Protein AF-A0A5N8HKQ7-F1 (afdb_monomer)

Structure (mmCIF, N/CA/C/O backbone):
data_AF-A0A5N8HKQ7-F1
#
_entry.id   AF-A0A5N8HKQ7-F1
#
loop_
_atom_site.group_PDB
_atom_site.id
_atom_site.type_symbol
_atom_site.label_atom_id
_atom_site.label_alt_id
_atom_site.label_comp_id
_atom_site.label_asym_id
_atom_site.label_entity_id
_atom_site.label_seq_id
_atom_site.pdbx_PDB_ins_code
_atom_site.Cartn_x
_atom_site.Cartn_y
_atom_site.Cartn_z
_atom_site.occupancy
_atom_site.B_iso_or_equiv
_atom_site.auth_seq_id
_atom_site.auth_comp_id
_atom_site.auth_asym_id
_atom_site.auth_atom_id
_atom_site.pdbx_PDB_model_num
ATOM 1 N N . VAL A 1 1 ? 2.320 1.995 11.221 1.00 97.06 1 VAL A N 1
ATOM 2 C CA . VAL A 1 1 ? 2.030 2.831 12.408 1.00 97.06 1 VAL A CA 1
ATOM 3 C C . VAL A 1 1 ? 0.993 2.109 13.255 1.00 97.06 1 VAL A C 1
ATOM 5 O O . VAL A 1 1 ? -0.083 1.835 12.749 1.00 97.06 1 VAL A O 1
ATOM 8 N N . SER A 1 2 ? 1.321 1.709 14.489 1.00 97.25 2 SER A N 1
ATOM 9 C CA . SER A 1 2 ? 0.411 0.910 15.336 1.00 97.25 2 SER A CA 1
ATOM 10 C C . SER A 1 2 ? -0.727 1.721 15.958 1.00 97.25 2 SER A C 1
ATOM 12 O O . SER A 1 2 ? -1.784 1.163 16.218 1.00 97.25 2 SER A O 1
ATOM 14 N N . ARG A 1 3 ? -0.508 3.020 16.187 1.00 98.12 3 ARG A N 1
ATOM 15 C CA . ARG A 1 3 ? -1.499 3.972 16.694 1.00 98.12 3 ARG A CA 1
ATOM 16 C C . ARG A 1 3 ? -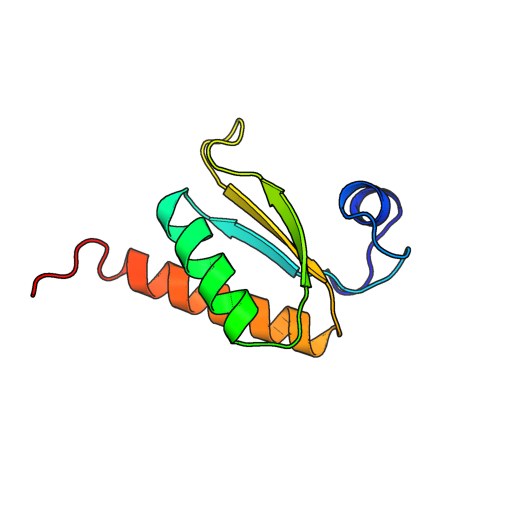1.206 5.343 16.094 1.00 98.12 3 ARG A C 1
ATOM 18 O O . ARG A 1 3 ? -0.149 5.909 16.375 1.00 98.12 3 ARG A O 1
ATOM 25 N N . THR A 1 4 ? -2.069 5.851 15.222 1.00 98.31 4 THR A N 1
ATOM 26 C CA . THR A 1 4 ? -1.861 7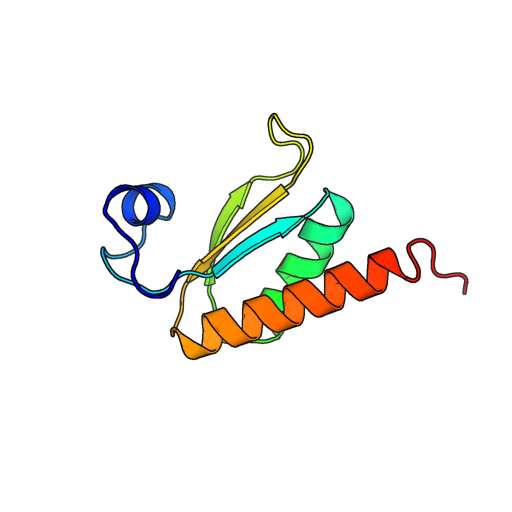.154 14.573 1.00 98.31 4 THR A CA 1
ATOM 27 C C . THR A 1 4 ? -2.044 8.328 15.541 1.00 98.31 4 THR A C 1
ATOM 29 O O . THR A 1 4 ? -2.860 8.294 16.459 1.00 98.31 4 THR A O 1
ATOM 32 N N . GLY A 1 5 ? -1.262 9.391 15.333 1.00 98.38 5 GLY A N 1
ATOM 33 C CA . GLY A 1 5 ? -1.483 10.696 15.963 1.00 98.38 5 GLY A CA 1
ATOM 34 C C . GLY A 1 5 ? -2.454 11.561 15.155 1.00 98.38 5 GLY A C 1
ATOM 35 O O . GLY A 1 5 ? -2.947 11.139 14.105 1.00 98.38 5 GLY A O 1
ATOM 36 N N . SER A 1 6 ? -2.695 12.793 15.607 1.00 97.88 6 SER A N 1
ATOM 37 C CA . SER A 1 6 ? -3.638 13.724 14.964 1.00 97.88 6 SER A CA 1
ATOM 38 C C . SER A 1 6 ? -3.324 13.966 13.487 1.00 97.88 6 SER A C 1
ATOM 40 O O . SER A 1 6 ? -4.227 13.884 12.666 1.00 97.88 6 SER A O 1
ATOM 42 N N . TYR A 1 7 ? -2.049 14.161 13.142 1.00 98.19 7 TYR A N 1
ATOM 43 C CA . TYR A 1 7 ? -1.617 14.472 11.777 1.00 98.19 7 TYR A CA 1
ATOM 44 C C . TYR A 1 7 ? -1.914 13.363 10.752 1.00 98.19 7 TYR A C 1
ATOM 46 O O . TYR A 1 7 ? -2.490 13.612 9.693 1.00 98.19 7 TYR A O 1
ATOM 54 N N . LEU A 1 8 ? -1.533 12.118 11.055 1.00 97.19 8 LEU A N 1
ATOM 55 C CA . LEU A 1 8 ? -1.761 11.006 10.126 1.00 97.19 8 LEU A CA 1
ATOM 56 C C . LEU A 1 8 ? -3.241 10.640 10.052 1.00 97.19 8 LEU A C 1
ATOM 58 O O . LEU A 1 8 ? -3.733 10.344 8.971 1.00 97.19 8 LEU A O 1
ATOM 62 N N . SER A 1 9 ? -3.954 10.727 11.177 1.00 97.12 9 SER A N 1
ATOM 63 C CA . SER A 1 9 ? -5.392 10.446 11.213 1.00 97.12 9 SER A CA 1
ATOM 64 C C . SER A 1 9 ? -6.177 11.451 10.370 1.00 97.12 9 SER A C 1
ATOM 66 O O . SER A 1 9 ? -7.025 11.046 9.582 1.00 97.12 9 SER A O 1
ATOM 68 N N . SER A 1 10 ? -5.843 12.748 10.455 1.00 97.12 10 SER A N 1
ATOM 69 C CA . SER A 1 10 ? -6.468 13.780 9.619 1.00 97.12 10 SER A CA 1
ATOM 70 C C . SER A 1 10 ? -6.132 13.620 8.141 1.00 97.12 10 SER A C 1
ATOM 72 O O . SER A 1 10 ? -7.002 13.807 7.301 1.00 97.12 10 SER A O 1
ATOM 74 N N . THR A 1 11 ? -4.884 13.263 7.822 1.00 94.19 11 THR A N 1
ATOM 75 C CA . THR A 1 11 ? -4.446 13.079 6.428 1.00 94.19 11 THR A CA 1
ATOM 76 C C . THR A 1 11 ? -5.130 11.874 5.787 1.00 94.19 11 THR A C 1
ATOM 78 O O . THR A 1 11 ? -5.555 11.948 4.641 1.00 94.19 11 THR A O 1
ATOM 81 N N . ALA A 1 12 ? -5.256 10.777 6.536 1.00 94.56 12 ALA A N 1
ATOM 82 C CA . ALA A 1 12 ? -5.840 9.533 6.058 1.00 94.56 12 ALA A CA 1
ATOM 83 C C . ALA A 1 12 ? -7.373 9.480 6.165 1.00 94.56 12 ALA A C 1
ATOM 85 O O . ALA A 1 12 ? -7.977 8.536 5.670 1.00 94.56 12 ALA A O 1
ATOM 86 N N . GLY A 1 13 ? -8.013 10.446 6.833 1.00 96.00 13 GLY A N 1
ATOM 87 C CA . GLY A 1 13 ? -9.458 10.409 7.081 1.00 96.00 13 GLY A CA 1
ATOM 88 C C . GLY A 1 13 ? -9.902 9.232 7.962 1.00 96.00 13 GLY A C 1
ATOM 89 O O . GLY A 1 13 ? -11.017 8.743 7.800 1.00 96.00 13 GLY A O 1
ATOM 90 N N . ILE A 1 14 ? -9.038 8.765 8.872 1.00 96.62 14 ILE A N 1
ATOM 91 C CA . ILE A 1 14 ? -9.302 7.637 9.787 1.00 96.62 14 ILE A CA 1
ATOM 92 C C . ILE A 1 14 ? -9.428 8.107 11.239 1.00 96.62 14 ILE A C 1
ATOM 94 O O . ILE A 1 14 ? -9.072 9.242 11.573 1.00 96.62 14 ILE A O 1
ATOM 98 N N . THR A 1 15 ? -9.911 7.234 12.126 1.00 97.62 15 THR A N 1
ATOM 99 C CA . THR A 1 15 ? -10.081 7.583 13.540 1.00 97.62 15 THR A CA 1
ATOM 100 C C . THR A 1 15 ? -8.725 7.789 14.207 1.00 97.62 15 THR A C 1
ATOM 102 O O . THR A 1 15 ? -7.752 7.078 13.947 1.00 97.62 15 THR A O 1
ATOM 105 N N . LEU A 1 16 ? -8.655 8.780 15.101 1.00 98.06 16 LEU A N 1
ATOM 106 C CA . LEU A 1 16 ? -7.453 9.036 15.882 1.00 98.06 16 LEU A CA 1
ATOM 107 C C . LEU A 1 16 ? -7.063 7.802 16.699 1.00 98.06 16 LEU A C 1
ATOM 109 O O . LEU A 1 16 ? -7.791 7.382 17.598 1.00 98.06 16 LEU A O 1
ATOM 113 N N . GLY A 1 17 ? -5.866 7.285 16.436 1.00 97.62 17 GLY A N 1
ATOM 114 C CA . GLY A 1 17 ? -5.330 6.116 17.117 1.00 97.62 17 GLY A CA 1
ATOM 115 C C . GLY A 1 17 ? -5.596 4.791 16.408 1.00 97.62 17 GLY A C 1
ATOM 116 O O . GLY A 1 17 ? -5.144 3.766 16.920 1.00 97.62 17 GLY A O 1
ATOM 117 N N . ASP A 1 18 ? -6.247 4.789 15.246 1.00 97.88 18 ASP A N 1
ATOM 118 C CA . ASP A 1 18 ? -6.347 3.584 14.426 1.00 97.88 18 ASP A CA 1
ATOM 119 C C . ASP A 1 18 ? -4.954 3.135 13.930 1.00 97.88 18 ASP A C 1
ATOM 121 O O . ASP A 1 18 ? -4.049 3.958 13.727 1.00 97.88 18 ASP A O 1
ATOM 125 N N . PRO A 1 19 ? -4.728 1.824 13.742 1.00 98.44 19 PRO A N 1
ATOM 126 C CA . PRO A 1 19 ? -3.545 1.326 13.057 1.00 98.44 19 PRO A CA 1
ATOM 127 C C . PRO A 1 19 ? -3.563 1.699 11.572 1.00 98.44 19 PRO A C 1
ATOM 129 O O . PRO A 1 19 ? -4.611 1.764 10.941 1.00 98.44 19 PRO A O 1
ATOM 132 N N . MET A 1 20 ? -2.381 1.894 10.991 1.00 98.50 20 MET A N 1
ATOM 133 C CA . MET A 1 20 ? -2.241 2.240 9.577 1.00 98.50 20 MET A CA 1
ATOM 134 C C . MET A 1 20 ? -0.934 1.684 9.003 1.00 98.50 20 MET A C 1
ATOM 136 O O . MET A 1 20 ? 0.137 1.848 9.603 1.00 98.50 20 MET A O 1
ATOM 140 N N . ALA A 1 21 ? -0.983 1.065 7.827 1.00 98.75 21 ALA A N 1
ATOM 141 C CA . ALA A 1 21 ? 0.191 0.757 7.018 1.00 98.75 21 ALA A CA 1
ATOM 142 C C . ALA A 1 21 ? 0.564 1.977 6.163 1.00 98.75 21 ALA A C 1
ATOM 144 O O . ALA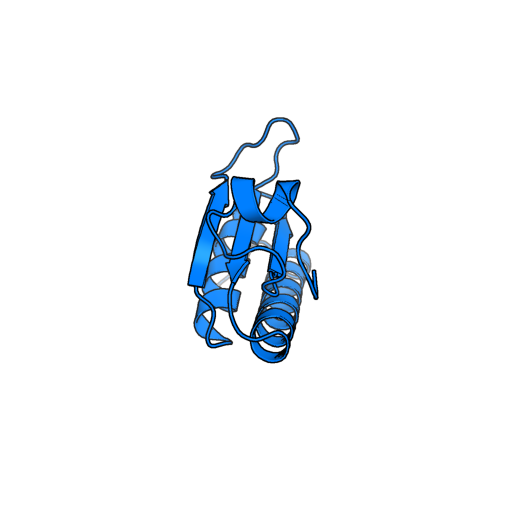 A 1 21 ? -0.285 2.545 5.483 1.00 98.75 21 ALA A O 1
ATOM 145 N N . TYR A 1 22 ? 1.835 2.374 6.209 1.00 98.62 22 TYR A N 1
ATOM 146 C CA . TYR A 1 22 ? 2.388 3.473 5.416 1.00 98.62 22 TYR A CA 1
ATOM 147 C C . TYR A 1 22 ? 3.336 2.846 4.394 1.00 98.62 22 TYR A C 1
ATOM 149 O O . TYR A 1 22 ? 4.395 2.348 4.780 1.00 98.62 22 TYR A O 1
ATOM 157 N N . LEU A 1 23 ? 2.939 2.818 3.123 1.00 98.69 23 LEU A N 1
ATOM 158 C CA . LEU A 1 23 ? 3.647 2.113 2.053 1.00 98.69 23 LEU A CA 1
ATOM 159 C C . LEU A 1 23 ? 4.199 3.122 1.046 1.00 98.69 23 LEU A C 1
ATOM 161 O O . LEU A 1 23 ? 3.460 3.997 0.603 1.00 98.69 23 LEU A O 1
ATOM 165 N N . VAL A 1 24 ? 5.484 3.013 0.703 1.00 98.75 24 VAL A N 1
ATOM 166 C CA . VAL A 1 24 ? 6.178 3.905 -0.242 1.00 98.75 24 VAL A CA 1
ATOM 167 C C . VAL A 1 24 ? 7.169 3.089 -1.063 1.00 98.75 24 VAL A C 1
ATOM 169 O O . VAL A 1 24 ? 7.956 2.335 -0.492 1.00 98.75 24 VAL A O 1
ATOM 172 N N . ALA A 1 25 ? 7.148 3.252 -2.383 1.00 98.69 25 ALA A N 1
ATOM 173 C CA . ALA A 1 25 ? 8.127 2.678 -3.310 1.00 98.69 25 ALA A CA 1
ATOM 174 C C . ALA A 1 25 ? 8.186 3.518 -4.607 1.00 98.69 25 ALA A C 1
ATOM 176 O O . ALA A 1 25 ? 7.370 4.438 -4.770 1.00 98.69 25 ALA A O 1
ATOM 177 N N . PRO A 1 26 ? 9.157 3.278 -5.510 1.00 98.75 26 PRO A N 1
ATOM 178 C CA . PRO A 1 26 ? 9.170 3.946 -6.808 1.00 98.75 26 PRO A CA 1
ATOM 179 C C . PRO A 1 26 ? 7.904 3.612 -7.630 1.00 98.75 26 PRO A C 1
ATOM 181 O O . PRO A 1 26 ? 7.157 2.701 -7.269 1.00 98.75 26 PRO A O 1
ATOM 184 N N . PRO A 1 27 ? 7.588 4.380 -8.690 1.00 98.69 27 PRO A N 1
ATOM 185 C CA . PRO A 1 27 ? 6.250 4.408 -9.292 1.00 98.69 27 PRO A CA 1
ATOM 186 C C . PRO A 1 27 ? 5.643 3.050 -9.680 1.00 98.69 27 PRO A C 1
ATOM 188 O O . PRO A 1 27 ? 4.464 2.799 -9.404 1.00 98.69 27 PRO A O 1
ATOM 191 N N . LEU A 1 28 ? 6.427 2.176 -10.314 1.00 98.56 28 LEU A N 1
ATOM 192 C CA . LEU A 1 28 ? 5.950 0.874 -10.788 1.00 98.56 28 LEU A CA 1
ATOM 193 C C . LEU A 1 28 ? 5.798 -0.092 -9.608 1.00 98.56 28 LEU A C 1
ATOM 195 O O . LEU A 1 28 ? 4.753 -0.720 -9.436 1.00 98.56 28 LEU A O 1
ATOM 199 N N . GLU A 1 29 ? 6.816 -0.137 -8.759 1.00 98.75 29 GLU A N 1
ATOM 200 C CA . GLU A 1 29 ? 6.913 -0.960 -7.562 1.00 98.75 29 GLU A CA 1
ATOM 201 C C . GLU A 1 29 ? 5.796 -0.654 -6.569 1.00 98.75 29 GLU A C 1
ATOM 203 O O . GLU A 1 29 ? 5.187 -1.572 -6.027 1.00 98.75 29 GLU A O 1
ATOM 208 N N . ALA A 1 30 ? 5.485 0.626 -6.361 1.00 98.75 30 ALA A N 1
ATOM 209 C CA . ALA A 1 30 ? 4.396 1.050 -5.495 1.00 98.75 30 ALA A CA 1
ATOM 210 C C . ALA A 1 30 ? 3.050 0.579 -6.038 1.00 98.75 30 ALA A C 1
ATOM 212 O O . ALA A 1 30 ? 2.270 -0.002 -5.294 1.00 98.75 30 ALA A O 1
ATOM 213 N N . THR A 1 31 ? 2.788 0.782 -7.331 1.00 98.75 31 THR A N 1
ATOM 214 C CA . THR A 1 31 ? 1.509 0.395 -7.940 1.00 98.75 31 THR A CA 1
ATOM 215 C C . THR A 1 31 ? 1.281 -1.114 -7.834 1.00 98.75 31 THR A C 1
ATOM 217 O O . THR A 1 31 ? 0.217 -1.545 -7.391 1.00 98.75 31 THR A O 1
ATOM 220 N N . TYR A 1 32 ? 2.298 -1.918 -8.159 1.00 98.69 32 TYR A N 1
ATOM 221 C CA . TYR A 1 32 ? 2.234 -3.376 -8.035 1.00 98.69 32 TYR A CA 1
ATOM 222 C C . TYR A 1 32 ? 2.128 -3.829 -6.570 1.00 98.69 32 TYR A C 1
ATOM 224 O O . TYR A 1 32 ? 1.275 -4.643 -6.217 1.00 98.69 32 TYR A O 1
ATOM 232 N N . GLY A 1 33 ? 2.947 -3.254 -5.687 1.00 98.75 33 GLY A N 1
ATOM 233 C CA . GLY A 1 33 ? 2.963 -3.595 -4.270 1.00 98.75 33 GLY A CA 1
ATOM 234 C C . GLY A 1 33 ? 1.675 -3.225 -3.535 1.00 98.75 33 GLY A C 1
ATOM 235 O O . GLY A 1 33 ? 1.257 -3.966 -2.649 1.00 98.75 33 GLY A O 1
ATOM 236 N N . ILE A 1 34 ? 1.028 -2.105 -3.876 1.00 98.81 34 ILE A N 1
ATOM 237 C CA . ILE A 1 34 ? -0.243 -1.678 -3.263 1.00 98.81 34 ILE A CA 1
ATOM 238 C C . ILE A 1 34 ? -1.358 -2.670 -3.601 1.00 98.81 34 ILE A C 1
ATOM 240 O O . ILE A 1 34 ? -2.111 -3.064 -2.710 1.00 98.81 34 ILE A O 1
ATOM 244 N N . ASP A 1 35 ? -1.442 -3.110 -4.858 1.00 98.81 35 ASP A N 1
ATOM 245 C CA . ASP A 1 35 ? -2.397 -4.140 -5.277 1.00 98.81 35 ASP A CA 1
ATOM 246 C C . ASP A 1 35 ? -2.148 -5.470 -4.547 1.00 98.81 35 ASP A C 1
ATOM 248 O O . ASP A 1 35 ? -3.075 -6.050 -3.974 1.00 98.81 35 ASP A O 1
ATOM 252 N N . ALA A 1 36 ? -0.887 -5.910 -4.475 1.00 98.75 36 ALA A N 1
ATOM 253 C CA . ALA A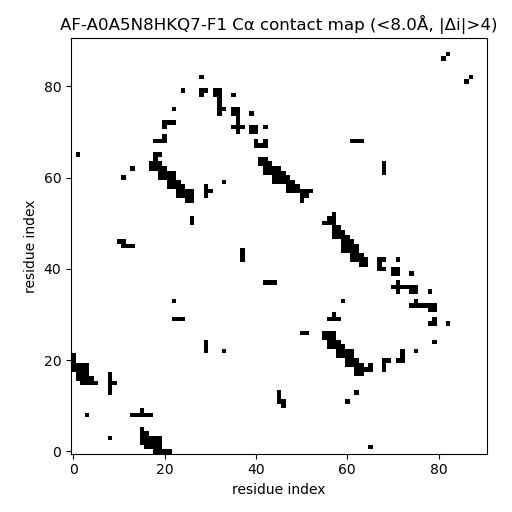 1 36 ? -0.507 -7.108 -3.728 1.00 98.75 36 ALA A CA 1
ATOM 254 C C . ALA A 1 36 ? -0.867 -6.998 -2.234 1.00 98.75 36 ALA A C 1
ATOM 256 O O . ALA A 1 36 ? -1.408 -7.939 -1.648 1.00 98.75 36 ALA A O 1
ATOM 257 N N . ALA A 1 37 ? -0.629 -5.836 -1.620 1.00 98.75 37 ALA A N 1
ATOM 258 C CA . ALA A 1 37 ? -0.948 -5.576 -0.221 1.00 98.75 37 ALA A CA 1
ATOM 259 C C . ALA A 1 37 ? -2.457 -5.672 0.055 1.00 98.75 37 ALA A C 1
ATOM 261 O O . ALA A 1 37 ? -2.851 -6.377 0.987 1.00 98.75 37 ALA A O 1
ATOM 262 N N . LEU A 1 38 ? -3.290 -5.037 -0.779 1.00 98.75 38 LEU A N 1
ATOM 263 C CA . LEU A 1 38 ? -4.756 -5.081 -0.675 1.00 98.75 38 LEU A CA 1
ATOM 264 C C . LEU A 1 38 ? -5.315 -6.502 -0.812 1.00 98.75 38 LEU A C 1
ATOM 266 O O . LEU A 1 38 ? -6.283 -6.852 -0.146 1.00 98.75 38 LEU A O 1
ATOM 270 N N . LYS A 1 39 ? -4.700 -7.339 -1.652 1.00 98.75 39 LYS A N 1
ATOM 271 C CA . LYS A 1 39 ? -5.118 -8.737 -1.846 1.00 98.75 39 LYS A CA 1
ATOM 272 C C . LYS A 1 39 ? -4.644 -9.676 -0.734 1.00 98.75 39 LYS A C 1
ATOM 274 O O . LYS A 1 39 ? -5.199 -10.761 -0.581 1.00 98.75 39 LYS A O 1
ATOM 279 N N . SER A 1 40 ? -3.621 -9.288 0.024 1.00 98.38 40 SER A N 1
ATOM 280 C CA . SER A 1 40 ? -2.991 -10.145 1.037 1.00 98.38 40 SER A CA 1
ATOM 281 C C . SER A 1 40 ? -3.651 -10.103 2.418 1.00 98.38 40 SER A C 1
ATOM 283 O O . SER A 1 40 ? -3.435 -11.006 3.227 1.00 98.38 40 SER A O 1
ATOM 285 N N . ALA A 1 41 ? -4.408 -9.047 2.722 1.00 98.12 41 ALA A N 1
ATOM 286 C CA . ALA A 1 41 ? -4.911 -8.780 4.063 1.00 98.12 41 ALA A CA 1
ATOM 287 C C . ALA A 1 41 ? -6.228 -7.998 4.030 1.00 98.12 41 ALA A C 1
ATOM 289 O O . ALA A 1 41 ? -6.508 -7.282 3.075 1.00 98.12 41 ALA A O 1
ATOM 290 N N . ASP A 1 42 ? -7.006 -8.091 5.111 1.00 98.56 42 ASP A N 1
ATOM 291 C CA . ASP A 1 42 ? -8.224 -7.296 5.304 1.00 98.56 42 ASP A CA 1
ATOM 292 C C . ASP A 1 42 ? -7.868 -5.845 5.670 1.00 98.56 42 ASP A C 1
ATOM 294 O O . ASP A 1 42 ? -7.770 -5.469 6.845 1.00 98.56 42 ASP A O 1
ATOM 298 N N . VAL A 1 43 ? -7.557 -5.055 4.643 1.00 98.69 43 VAL A N 1
ATOM 299 C CA . VAL A 1 43 ? -7.178 -3.645 4.746 1.00 98.69 43 VAL A CA 1
ATOM 300 C C . VAL A 1 43 ? -7.901 -2.810 3.693 1.00 98.69 43 VAL A C 1
ATOM 302 O O . VAL A 1 43 ? -8.239 -3.286 2.612 1.00 98.69 43 VAL A O 1
ATOM 305 N N . GLN A 1 44 ? -8.107 -1.531 3.993 1.00 98.56 44 GLN A N 1
ATOM 306 C CA . GLN A 1 44 ? -8.729 -0.567 3.089 1.00 98.56 44 GLN A CA 1
ATOM 307 C C . GLN A 1 44 ? -7.734 0.513 2.684 1.00 98.56 44 GLN A C 1
ATOM 309 O O . GLN A 1 44 ? -7.006 1.039 3.525 1.00 98.56 44 GLN A O 1
ATOM 314 N N . LEU A 1 45 ? -7.732 0.874 1.401 1.00 98.50 45 LEU A N 1
ATOM 315 C CA . LEU A 1 45 ? -6.976 2.010 0.886 1.00 98.50 45 LEU A CA 1
ATOM 316 C C . LEU A 1 45 ? -7.658 3.315 1.308 1.00 98.50 45 LEU A C 1
ATOM 318 O O . LEU A 1 45 ? -8.754 3.615 0.841 1.00 98.50 45 LEU A O 1
ATOM 322 N N . VAL A 1 46 ? -7.004 4.088 2.175 1.00 98.25 46 VAL A N 1
ATOM 323 C CA . VAL A 1 46 ? -7.548 5.352 2.711 1.00 98.25 46 V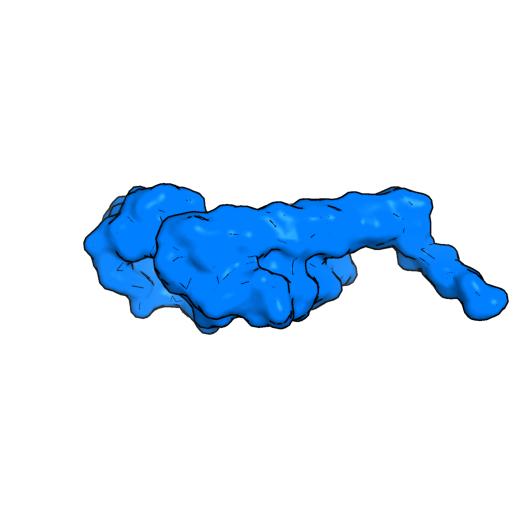AL A CA 1
ATOM 324 C C . VAL A 1 46 ? -6.874 6.588 2.128 1.00 98.25 46 VAL A C 1
ATOM 326 O O . VAL A 1 46 ? -7.449 7.671 2.099 1.00 98.25 46 VAL A O 1
ATOM 329 N N . THR A 1 47 ? -5.659 6.447 1.606 1.00 98.25 47 THR A N 1
ATOM 330 C CA . THR A 1 47 ? -4.994 7.507 0.843 1.00 98.25 47 THR A CA 1
ATOM 331 C C . THR A 1 47 ? -4.145 6.880 -0.240 1.00 98.25 47 THR A C 1
ATOM 333 O O . THR A 1 47 ? -3.410 5.931 0.028 1.00 98.25 47 THR A O 1
ATOM 336 N N . TYR A 1 48 ? -4.212 7.440 -1.442 1.00 98.25 48 TYR A N 1
ATOM 337 C CA . TYR A 1 48 ? -3.330 7.089 -2.543 1.00 98.25 48 TYR A CA 1
ATOM 338 C C . TYR A 1 48 ? -2.685 8.353 -3.096 1.00 98.25 48 TYR A C 1
ATOM 340 O O . TYR A 1 48 ? -3.380 9.289 -3.489 1.00 98.25 48 TYR A O 1
ATOM 348 N N . VAL A 1 49 ? -1.355 8.371 -3.106 1.00 98.12 49 VAL A N 1
ATOM 349 C CA . VAL A 1 49 ? -0.548 9.413 -3.736 1.00 98.12 49 VAL A CA 1
ATOM 350 C C . VAL A 1 49 ? -0.056 8.840 -5.066 1.00 98.12 49 VAL A C 1
ATOM 352 O O . VAL A 1 49 ? 0.920 8.074 -5.065 1.00 98.12 49 VAL A O 1
ATOM 355 N N . PRO A 1 50 ? -0.742 9.127 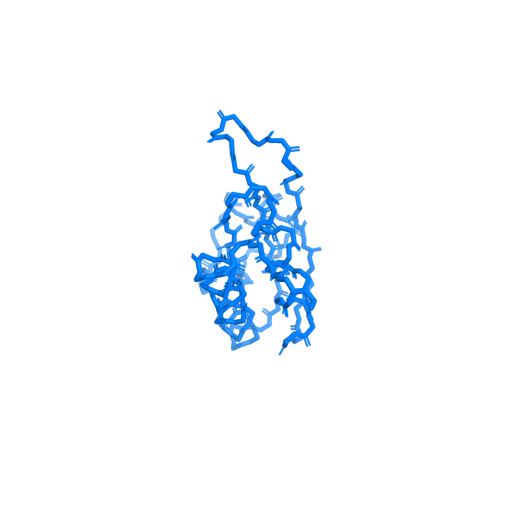-6.190 1.00 97.62 50 PRO A N 1
ATOM 356 C CA . PRO A 1 50 ? -0.327 8.623 -7.491 1.00 97.62 50 PRO A CA 1
ATOM 357 C C . PRO A 1 50 ? 1.061 9.168 -7.856 1.00 97.62 50 PRO A C 1
ATOM 359 O O . PRO A 1 50 ? 1.420 10.269 -7.434 1.00 97.62 50 PRO A O 1
ATOM 362 N N . PRO A 1 51 ? 1.863 8.418 -8.627 1.00 96.56 51 PRO A N 1
ATOM 363 C CA . PRO A 1 51 ? 3.164 8.904 -9.059 1.00 96.56 51 PRO A CA 1
ATOM 364 C C . PRO A 1 51 ? 3.029 10.072 -10.059 1.00 96.56 51 PRO A C 1
ATOM 366 O O . PRO A 1 51 ? 2.143 10.027 -10.916 1.00 96.56 51 PRO A O 1
ATOM 369 N N . PRO A 1 52 ? 3.942 11.064 -10.039 1.00 97.12 52 PRO A N 1
ATOM 370 C CA . PRO A 1 52 ? 5.045 11.233 -9.091 1.00 97.12 52 PRO A CA 1
ATOM 371 C C . PRO A 1 52 ? 4.672 12.121 -7.889 1.00 97.12 52 PRO A C 1
ATOM 373 O O . PRO A 1 52 ? 4.038 13.163 -8.047 1.00 97.12 52 PRO A O 1
ATOM 376 N N . SER A 1 53 ? 5.156 11.763 -6.696 1.00 96.19 53 SER A N 1
ATOM 377 C CA . SER A 1 53 ? 5.354 12.732 -5.611 1.00 96.19 53 SER A CA 1
ATOM 378 C C . SER A 1 53 ? 6.506 13.690 -5.942 1.00 96.19 53 SER A C 1
ATOM 380 O O . SER A 1 53 ? 7.308 13.432 -6.842 1.00 96.19 53 SER A O 1
ATOM 382 N N . GLU A 1 54 ? 6.679 14.746 -5.146 1.00 97.69 54 GLU A N 1
ATOM 383 C CA . GLU A 1 54 ? 7.809 15.683 -5.243 1.00 97.69 54 GLU A CA 1
ATOM 384 C C . GLU A 1 54 ? 9.175 14.981 -5.160 1.00 97.69 54 GLU A C 1
ATOM 386 O O . GLU A 1 54 ? 10.183 15.497 -5.639 1.00 97.69 54 GLU A O 1
ATOM 391 N N . THR A 1 55 ? 9.213 13.789 -4.560 1.00 98.06 55 THR A N 1
ATOM 392 C CA . THR A 1 55 ? 10.416 12.969 -4.400 1.00 98.06 55 THR A CA 1
ATOM 393 C C . THR A 1 55 ? 10.567 11.873 -5.459 1.00 98.06 55 THR A C 1
ATOM 395 O O . THR A 1 55 ? 11.521 11.103 -5.375 1.00 98.06 55 THR A O 1
ATOM 398 N N . ASN A 1 56 ? 9.692 11.815 -6.471 1.00 98.06 56 ASN A N 1
ATOM 399 C CA . ASN A 1 56 ? 9.629 10.776 -7.514 1.00 98.06 56 ASN A CA 1
ATOM 400 C C . ASN A 1 56 ? 9.246 9.371 -7.007 1.00 98.06 56 ASN A C 1
ATOM 402 O O . ASN A 1 56 ? 9.673 8.363 -7.570 1.00 98.06 56 ASN A O 1
ATOM 406 N N . TYR A 1 57 ? 8.428 9.296 -5.958 1.00 98.62 57 TYR A N 1
ATOM 407 C CA . TYR A 1 57 ? 7.868 8.048 -5.428 1.00 98.62 57 TYR A CA 1
ATOM 408 C C . TYR A 1 57 ? 6.342 8.032 -5.590 1.00 98.62 57 TYR A C 1
ATOM 410 O O . TYR A 1 57 ? 5.730 9.000 -6.041 1.00 98.62 57 TYR A O 1
ATOM 418 N N . SER A 1 58 ? 5.720 6.919 -5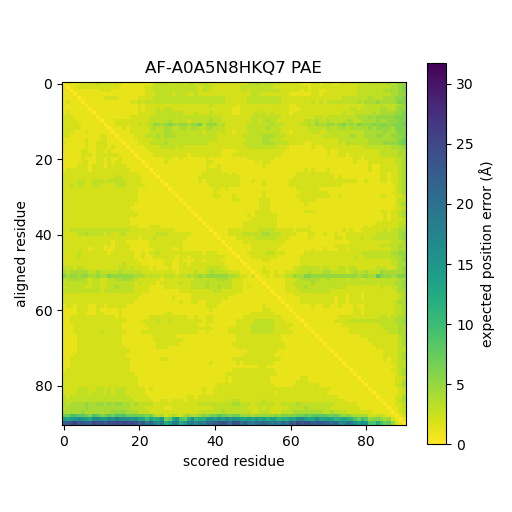.213 1.00 98.69 58 SER A N 1
ATOM 419 C CA . SER A 1 58 ? 4.289 6.844 -4.926 1.00 98.69 58 SER A CA 1
ATOM 420 C C . SER A 1 58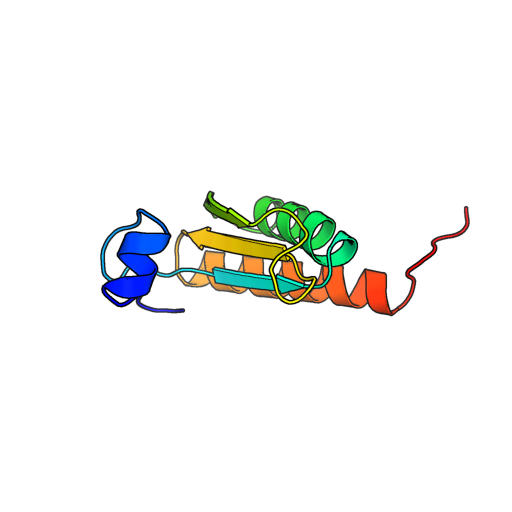 ? 4.089 6.255 -3.531 1.00 98.69 58 SER A C 1
ATOM 422 O O . SER A 1 58 ? 4.946 5.527 -3.017 1.00 98.69 58 SER A O 1
ATOM 424 N N . ALA A 1 59 ? 2.977 6.619 -2.897 1.00 98.56 59 ALA A N 1
ATOM 425 C CA . ALA A 1 59 ? 2.659 6.202 -1.543 1.00 98.56 59 ALA A CA 1
ATOM 426 C C . ALA A 1 59 ? 1.191 5.798 -1.403 1.00 98.56 59 ALA A C 1
ATOM 428 O O . ALA A 1 59 ? 0.317 6.294 -2.117 1.00 98.56 59 ALA A O 1
ATOM 429 N N . ALA A 1 60 ? 0.915 4.940 -0.427 1.00 98.69 60 ALA A N 1
ATOM 430 C CA . ALA A 1 60 ? -0.436 4.620 -0.000 1.00 98.69 60 ALA A CA 1
ATOM 431 C C . ALA A 1 60 ? -0.520 4.445 1.513 1.00 98.69 60 ALA A C 1
ATOM 433 O O . ALA A 1 60 ? 0.381 3.886 2.147 1.00 98.69 60 ALA A O 1
ATOM 434 N N . PHE A 1 61 ? -1.644 4.886 2.073 1.00 98.62 61 PHE A N 1
ATOM 435 C CA . PHE A 1 61 ? -2.041 4.573 3.439 1.00 98.62 61 PHE A CA 1
ATOM 436 C C . PHE A 1 61 ? -3.142 3.531 3.396 1.00 98.62 61 PHE A C 1
ATOM 438 O O . PHE A 1 61 ? -4.163 3.733 2.734 1.00 98.62 61 PHE A O 1
ATOM 445 N N . LEU A 1 62 ? -2.925 2.426 4.108 1.00 98.69 62 LEU A N 1
ATOM 446 C CA . LEU A 1 62 ? -3.930 1.388 4.301 1.00 98.69 62 LEU A CA 1
ATOM 447 C C . LEU A 1 62 ? -4.337 1.346 5.774 1.00 98.69 62 LEU A C 1
ATOM 449 O O . LEU A 1 62 ? -3.472 1.443 6.646 1.00 98.69 62 LEU A O 1
ATOM 453 N N . THR A 1 63 ? -5.624 1.180 6.056 1.00 98.50 63 THR A N 1
ATOM 454 C CA . THR A 1 63 ? -6.147 0.999 7.419 1.00 98.50 63 THR A CA 1
ATOM 455 C C . THR A 1 63 ? -6.772 -0.380 7.591 1.00 98.50 63 THR A C 1
ATOM 457 O O . THR A 1 63 ? -7.140 -1.031 6.615 1.00 98.50 63 THR A O 1
ATOM 460 N N . GLY A 1 64 ? -6.886 -0.832 8.833 1.00 97.75 64 GLY A N 1
ATOM 461 C CA . GLY A 1 64 ? -7.443 -2.126 9.212 1.00 97.75 64 GLY A CA 1
ATOM 462 C C . GLY A 1 64 ? -6.976 -2.510 10.613 1.00 97.75 64 GLY A C 1
ATOM 463 O O . GLY A 1 64 ? -6.446 -1.684 11.361 1.00 97.75 64 GLY A O 1
ATOM 464 N N . SER A 1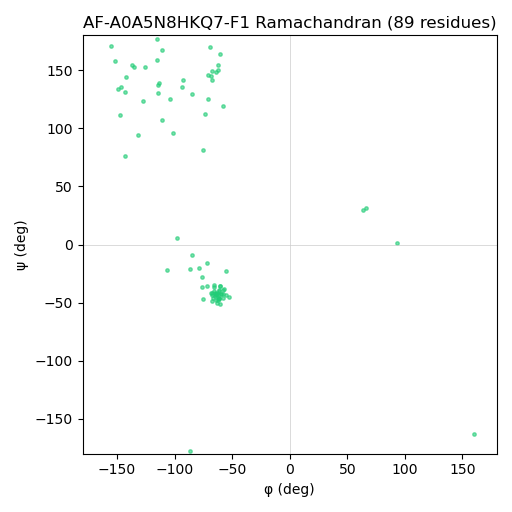 65 ? -7.106 -3.785 10.979 1.00 98.44 65 SER A N 1
ATOM 465 C CA . SER A 1 65 ? -6.488 -4.255 12.226 1.00 98.44 65 SER A CA 1
ATOM 466 C C . SER A 1 65 ? -4.960 -4.102 12.174 1.00 98.44 65 SER A C 1
ATOM 468 O O . SER A 1 65 ? -4.346 -4.147 11.104 1.00 98.44 65 SER A O 1
ATOM 470 N N . GLN A 1 66 ? -4.305 -3.971 13.333 1.00 98.25 66 GLN A N 1
ATOM 471 C CA . GLN A 1 66 ? -2.839 -3.874 13.391 1.00 98.25 66 GLN A CA 1
ATOM 472 C C . GLN A 1 66 ? -2.158 -5.091 12.733 1.00 98.25 66 GLN A C 1
ATOM 474 O O . GLN A 1 66 ? -1.140 -4.940 12.055 1.00 98.25 66 GLN A O 1
ATOM 479 N N . ALA A 1 67 ? -2.727 -6.288 12.914 1.00 98.44 67 ALA A N 1
ATOM 480 C CA . ALA A 1 67 ? -2.226 -7.517 12.306 1.00 98.44 67 ALA A CA 1
ATOM 481 C C . ALA A 1 67 ? -2.393 -7.508 10.777 1.00 98.44 67 ALA A C 1
ATOM 483 O O . ALA A 1 67 ? -1.444 -7.834 10.065 1.00 98.44 67 ALA A O 1
ATOM 484 N N . ALA A 1 68 ? -3.547 -7.059 10.271 1.00 98.62 68 ALA A N 1
ATOM 485 C CA . ALA A 1 68 ? -3.788 -6.927 8.835 1.00 98.62 68 ALA A CA 1
ATOM 486 C C . ALA A 1 68 ? -2.852 -5.889 8.195 1.00 98.62 68 ALA A C 1
ATOM 488 O O . ALA A 1 68 ? -2.232 -6.171 7.173 1.00 98.62 68 ALA A O 1
ATOM 489 N N . CYS A 1 69 ? -2.634 -4.741 8.849 1.00 98.62 69 CYS A N 1
ATOM 490 C CA . CYS A 1 69 ? -1.651 -3.749 8.405 1.00 98.62 69 CYS A CA 1
ATOM 491 C C . CYS A 1 69 ? -0.236 -4.346 8.313 1.00 98.62 69 CYS A C 1
ATOM 493 O O . CYS A 1 69 ? 0.504 -4.046 7.379 1.00 98.62 69 CYS A O 1
ATOM 495 N N . LYS A 1 70 ? 0.154 -5.207 9.264 1.00 98.69 70 LYS A N 1
ATOM 496 C CA . LYS A 1 70 ? 1.460 -5.881 9.233 1.00 98.69 70 LYS A CA 1
ATOM 497 C C . LYS A 1 70 ? 1.556 -6.895 8.089 1.00 98.69 70 LYS A C 1
ATOM 499 O O . LYS A 1 70 ? 2.594 -6.938 7.432 1.00 98.69 70 LYS A O 1
ATOM 504 N N . ALA A 1 71 ? 0.502 -7.670 7.839 1.00 98.69 71 ALA A N 1
ATOM 505 C CA . ALA A 1 71 ? 0.439 -8.592 6.705 1.00 98.69 71 ALA A CA 1
ATOM 506 C C . ALA A 1 71 ? 0.551 -7.841 5.365 1.00 98.69 71 ALA A C 1
ATOM 508 O O . ALA A 1 71 ? 1.406 -8.184 4.551 1.00 98.69 71 ALA A O 1
ATOM 509 N N . ALA A 1 72 ? -0.193 -6.742 5.209 1.00 98.75 72 ALA A N 1
ATOM 510 C CA . ALA A 1 72 ? -0.114 -5.861 4.046 1.00 98.75 72 ALA A CA 1
ATOM 511 C C . ALA A 1 72 ? 1.300 -5.285 3.834 1.00 98.75 72 ALA A C 1
ATOM 513 O O . ALA A 1 72 ? 1.806 -5.283 2.715 1.00 98.75 72 ALA A O 1
ATOM 514 N N . CYS A 1 73 ? 1.984 -4.852 4.903 1.00 98.81 73 CYS A N 1
ATOM 515 C CA . CYS A 1 73 ? 3.376 -4.393 4.818 1.00 98.81 73 CYS A CA 1
ATOM 516 C C . CYS A 1 73 ? 4.343 -5.486 4.340 1.00 98.81 73 CYS A C 1
ATOM 518 O O . CYS A 1 73 ? 5.279 -5.186 3.598 1.00 98.81 73 CYS A O 1
ATOM 520 N N . ASN A 1 74 ? 4.154 -6.733 4.781 1.00 98.81 74 ASN A N 1
ATOM 521 C CA . ASN A 1 74 ? 5.008 -7.840 4.357 1.00 98.81 74 ASN A CA 1
ATOM 522 C C . ASN A 1 74 ? 4.792 -8.142 2.863 1.00 98.81 74 ASN A C 1
ATOM 524 O O . ASN A 1 74 ? 5.762 -8.152 2.115 1.00 98.81 74 ASN A O 1
ATOM 528 N N . ALA A 1 75 ? 3.536 -8.261 2.414 1.00 98.81 75 ALA A N 1
ATOM 529 C CA . ALA A 1 75 ? 3.218 -8.499 1.004 1.00 98.81 75 ALA A CA 1
ATOM 530 C C . ALA A 1 75 ? 3.706 -7.366 0.086 1.00 98.81 75 ALA A C 1
ATOM 532 O O . ALA A 1 75 ? 4.265 -7.628 -0.977 1.00 98.81 75 ALA A O 1
ATOM 533 N N . PHE A 1 76 ? 3.567 -6.108 0.521 1.00 98.88 76 PHE A N 1
ATOM 534 C CA . PHE A 1 76 ? 4.141 -4.960 -0.184 1.00 98.88 76 PHE A CA 1
ATOM 535 C C . PHE A 1 76 ? 5.662 -5.094 -0.333 1.00 98.88 76 PHE A C 1
ATOM 537 O O . PHE A 1 76 ? 6.204 -4.880 -1.412 1.00 98.88 76 PHE A O 1
ATOM 544 N N . THR A 1 77 ? 6.354 -5.475 0.745 1.00 98.88 77 THR A N 1
ATOM 545 C CA . THR A 1 77 ? 7.814 -5.655 0.736 1.00 98.88 77 THR A CA 1
ATOM 546 C C . THR A 1 77 ? 8.226 -6.758 -0.235 1.00 98.88 77 THR A C 1
ATOM 548 O O . THR A 1 77 ? 9.139 -6.551 -1.032 1.00 98.88 77 THR A O 1
ATOM 551 N N . ASP A 1 78 ? 7.540 -7.900 -0.204 1.00 98.81 78 ASP A N 1
ATOM 552 C CA . ASP A 1 78 ? 7.835 -9.036 -1.079 1.00 98.81 78 ASP A CA 1
ATOM 553 C C . ASP A 1 78 ? 7.647 -8.668 -2.558 1.00 98.81 78 ASP A C 1
ATOM 555 O O . ASP A 1 78 ? 8.523 -8.952 -3.374 1.00 98.81 78 ASP A O 1
ATOM 559 N N . ALA A 1 79 ? 6.571 -7.948 -2.887 1.00 98.75 79 ALA A N 1
ATOM 560 C CA . ALA A 1 79 ? 6.286 -7.474 -4.240 1.00 98.75 79 ALA A CA 1
ATOM 561 C C . ALA A 1 79 ? 7.346 -6.480 -4.758 1.00 98.75 79 ALA A C 1
ATOM 563 O O . ALA A 1 79 ? 7.805 -6.580 -5.897 1.00 98.75 79 ALA A O 1
ATOM 564 N N . VAL A 1 80 ? 7.791 -5.543 -3.913 1.00 98.75 80 VAL A N 1
ATOM 565 C CA . VAL A 1 80 ? 8.874 -4.607 -4.263 1.00 98.75 80 VAL A CA 1
ATOM 566 C C . VAL A 1 80 ? 10.196 -5.357 -4.463 1.00 98.75 80 VAL A C 1
ATOM 568 O O . VAL A 1 80 ? 10.926 -5.078 -5.414 1.00 98.75 80 VAL A O 1
ATOM 571 N N . LEU A 1 81 ? 10.510 -6.331 -3.602 1.00 98.69 81 LEU A N 1
ATOM 572 C CA . LEU A 1 81 ? 11.716 -7.155 -3.730 1.00 98.69 81 LEU A CA 1
ATOM 573 C C . LEU A 1 81 ? 11.688 -8.045 -4.979 1.00 98.69 81 LEU A C 1
ATOM 575 O O . LEU A 1 81 ? 12.740 -8.274 -5.575 1.00 98.69 81 LEU A O 1
ATOM 579 N N . GLU A 1 82 ? 10.520 -8.543 -5.381 1.00 98.50 82 GLU A N 1
ATOM 580 C CA . GLU A 1 82 ? 10.346 -9.305 -6.619 1.00 98.50 82 GLU A CA 1
ATOM 581 C C . GLU A 1 82 ? 10.728 -8.457 -7.837 1.00 98.50 82 GLU A C 1
ATOM 583 O O . GLU A 1 82 ? 11.582 -8.868 -8.628 1.00 98.50 82 GLU A O 1
ATOM 588 N N . ILE A 1 83 ? 10.178 -7.243 -7.935 1.00 98.44 83 ILE A N 1
ATOM 589 C CA . ILE A 1 83 ? 10.500 -6.312 -9.024 1.00 98.44 83 ILE A CA 1
ATOM 590 C C . ILE A 1 83 ? 11.975 -5.916 -8.974 1.00 98.44 83 ILE A C 1
ATOM 592 O O . ILE A 1 83 ? 12.641 -5.914 -10.005 1.00 98.44 83 ILE A O 1
ATOM 596 N N . ALA A 1 84 ? 12.527 -5.654 -7.788 1.00 98.38 84 ALA A N 1
ATOM 597 C CA . ALA A 1 84 ? 13.941 -5.317 -7.647 1.00 98.38 84 ALA A CA 1
ATOM 598 C C . ALA A 1 84 ? 14.872 -6.443 -8.137 1.00 98.38 84 ALA A C 1
ATOM 600 O O . ALA A 1 84 ? 15.932 -6.168 -8.700 1.00 98.38 84 ALA A O 1
ATOM 601 N N . ARG A 1 85 ? 14.493 -7.713 -7.937 1.00 98.44 85 ARG A N 1
ATOM 602 C CA . ARG A 1 85 ? 15.264 -8.875 -8.415 1.00 98.44 85 ARG A CA 1
ATOM 603 C C . ARG A 1 85 ? 15.108 -9.106 -9.913 1.00 98.44 85 ARG A C 1
ATOM 605 O O . ARG A 1 85 ? 16.063 -9.544 -10.549 1.00 98.44 85 ARG A O 1
ATOM 612 N N . ASN A 1 86 ? 13.919 -8.867 -10.459 1.00 97.62 86 ASN A N 1
ATOM 613 C CA . ASN A 1 86 ? 13.619 -9.124 -11.862 1.00 97.62 86 ASN A CA 1
ATOM 614 C C . ASN A 1 86 ? 12.682 -8.052 -12.448 1.00 97.62 86 ASN A C 1
ATOM 616 O O . ASN A 1 86 ? 11.497 -8.319 -12.660 1.00 97.62 86 ASN A O 1
ATOM 620 N N . PRO A 1 87 ? 13.198 -6.845 -12.745 1.00 97.56 87 PRO A N 1
ATOM 621 C CA . PRO A 1 87 ? 12.362 -5.722 -13.172 1.00 97.56 87 PRO A CA 1
ATOM 622 C C . PRO A 1 87 ? 11.800 -5.889 -14.590 1.00 97.56 87 PRO A C 1
ATOM 624 O O . PRO A 1 87 ? 10.871 -5.184 -14.973 1.00 97.56 87 PRO A O 1
ATOM 627 N N . ILE A 1 88 ? 12.362 -6.807 -15.386 1.00 97.62 88 ILE A N 1
ATOM 628 C CA . ILE A 1 88 ? 11.905 -7.126 -16.741 1.00 97.62 88 ILE A CA 1
ATOM 629 C C . ILE A 1 88 ? 11.791 -8.644 -16.858 1.00 97.62 88 ILE A C 1
ATOM 631 O O . ILE A 1 88 ? 12.759 -9.332 -17.191 1.00 97.62 88 ILE A O 1
ATOM 635 N N . GLN A 1 89 ? 10.592 -9.167 -16.614 1.00 93.44 89 GLN A N 1
ATOM 636 C CA . GLN A 1 89 ? 10.295 -10.576 -16.845 1.00 93.44 89 GLN A CA 1
ATOM 637 C C . GLN A 1 89 ? 10.253 -10.847 -18.355 1.00 93.44 89 GLN A C 1
ATOM 639 O O . GLN A 1 89 ? 9.534 -10.183 -19.102 1.00 93.44 89 GLN A O 1
ATOM 644 N N . ARG A 1 90 ? 11.050 -11.812 -18.817 1.00 88.94 90 ARG A N 1
ATOM 645 C CA . ARG A 1 90 ? 10.968 -12.330 -20.188 1.00 88.94 90 ARG A CA 1
ATOM 646 C C . ARG A 1 90 ? 10.056 -13.553 -20.190 1.00 88.94 90 ARG A C 1
ATOM 648 O O . ARG A 1 90 ? 10.166 -14.375 -19.282 1.00 88.94 90 ARG A O 1
ATOM 655 N N . ALA A 1 91 ? 9.170 -13.620 -21.180 1.00 68.31 91 ALA A N 1
ATOM 656 C CA . ALA A 1 91 ? 8.344 -14.792 -21.460 1.00 68.31 91 ALA A CA 1
ATOM 657 C C . ALA A 1 91 ? 9.183 -15.948 -22.022 1.00 68.31 91 ALA A C 1
ATOM 659 O O . ALA A 1 91 ? 10.211 -15.657 -22.682 1.00 68.31 91 ALA A O 1
#

Sequence (91 aa):
VSRTGSYLSSTAGITLGDPMAYLVAPPLEATYGIDAALKSADVQLVTYVPPPSETNYSAAFLTGSQAACKAACNAFTDAVLEIARNPIQRA

Foldseek 3Di:
DQFADPVVCVVLVHDHTFDKAKDKDAQVLRVQLQVQLVVQFDKDWRDWAHPDDPVRMTITIITDHNVSSVRSVVRSVVSSVVCVVPVDDDD

pLDDT: mean 97.69, std 3.39, range [68.31, 98.88]

Nearest PDB structures (foldseek):
  3i82-assembly1_A  TM=9.928E-01  e=8.854E-14  Escherichia coli K-12
  4tlh-assembly1_A  TM=1.001E+00  e=5.170E-11  Clostridium perfringens E str. JGS1987
  3u27-assembly1_B  TM=9.912E-01  e=8.112E-11  Leptotrichia buccalis C-1013-b
  4rbv-assembly2_C  TM=8.539E-01  e=2.500E-03  Salmonella enterica subsp. enterica serovar Typhimurium str. LT2
  4rbv-assembly3_F  TM=8.662E-01  e=2.666E-03  Salmonella enterica subsp. enterica serovar Typhimurium str. LT2

Solvent-accessible surface area (backbone atoms only — not comparable to full-atom values): 4772 Å² total; per-residue (Å²): 81,77,55,35,50,69,70,59,14,64,72,39,75,48,63,77,44,43,23,33,27,79,46,74,33,47,51,67,45,25,57,54,11,52,54,44,13,50,74,65,25,73,49,44,86,53,37,77,46,69,66,70,42,101,83,60,29,18,38,38,34,31,35,42,52,59,66,28,26,51,44,18,51,50,38,23,50,52,45,35,51,48,40,72,75,49,78,74,82,78,133

Mean predicted aligned error: 2.22 Å

Radius of gyration: 13.33 Å; Cα contacts (8 Å, |Δi|>4): 170; chains: 1; bounding box: 25×30×39 Å

InterPro domains:
  IPR000249 Bacterial microcompartment domain [PF00936] (34-80)
  IPR000249 Bacterial microcompartment domain [SM00877] (18-91)
  IPR037233 CcmK-like superfamily [G3DSA:3.30.70.1710] (1-91)
  IPR037233 CcmK-like superfamily [SSF143414] (30-83)
  IPR044870 Bacterial microcompartment (BMC) circularly permuted domain [PS51931] (1-87)

Organism: Escherichia coli (NCBI:txid562)

Secondary structure (DSSP, 8-state):
--S--HHHHHHHT--TT--EEEEEE-HHHHHHHHHHHHHHSSEEEEEEEPSPPTTS-EEEEEEE-HHHHHHHHHHHHHHHHHHHH-SS---